Protein AF-A0A0B1RXJ3-F1 (afdb_monomer)

pLDDT: mean 96.27, std 6.25, range [51.97, 98.75]

Nearest PDB structures (foldseek):
  3fbx-assembly1_A  TM=9.600E-01  e=7.986E-10  Mus musculus
  3fgw-assembly1_A  TM=9.603E-01  e=2.413E-09  Mus musculus
  3fgt-assembly1_B  TM=9.580E-01  e=2.118E-09  Mus musculus

Organism: Oesophagostomum dentatum (NCBI:txid61180)

Solvent-accessible surface area (backbone atoms only — not comparable to full-atom values): 6597 Å² total; per-residue (Å²): 111,95,84,43,47,77,71,36,87,73,54,15,27,47,45,45,51,43,74,73,46,58,84,69,46,83,50,74,66,43,42,49,51,56,56,38,28,31,54,25,93,76,38,78,60,11,49,47,79,31,38,96,50,57,42,21,31,44,30,20,65,20,20,35,13,65,74,26,56,81,93,44,49,50,84,45,80,86,43,34,52,36,100,45,57,28,52,58,48,77,49,68,50,74,73,37,48,80,68,79,40,66,50,76,47,79,48,63,52,45,63,85,36,73,75,88,131

Radius of gyration: 15.24 Å; Cα contacts (8 Å, |Δi|>4): 214; chains: 1; bounding box: 35×34×41 Å

Sequence (117 aa):
ARQFDWYKWGASPRARIFERDHKKVVDIDSLTKLMRYNDYTHEEFARCKCTPLPYTAEGGISARGDLNTPGGTYEVDSMGFRDHAGLDYKGTNYEMFSKLRFRAWGGPTYDPLPVFE

Structure (mmCIF, N/CA/C/O backbone):
data_AF-A0A0B1RXJ3-F1
#
_entry.id   AF-A0A0B1RXJ3-F1
#
loop_
_atom_site.group_PDB
_atom_site.id
_atom_site.type_symbol
_atom_site.label_atom_id
_atom_site.label_alt_id
_atom_site.label_comp_id
_atom_site.label_asym_id
_atom_site.label_entity_id
_atom_site.label_seq_id
_atom_site.pdbx_PDB_ins_code
_atom_site.Cartn_x
_atom_site.Cartn_y
_atom_site.Cartn_z
_atom_site.occupancy
_atom_site.B_iso_or_equiv
_atom_site.auth_seq_id
_atom_site.auth_comp_id
_atom_site.auth_asym_id
_atom_site.auth_atom_id
_atom_site.pdbx_PDB_model_num
ATOM 1 N N . ALA A 1 1 ? -4.126 -13.394 -18.536 1.00 51.97 1 ALA A N 1
ATOM 2 C CA . ALA A 1 1 ? -4.587 -13.294 -17.131 1.00 51.97 1 ALA A CA 1
ATOM 3 C C . ALA A 1 1 ? -4.009 -14.391 -16.225 1.00 51.97 1 ALA A C 1
ATOM 5 O O . ALA A 1 1 ? -3.314 -14.051 -15.287 1.00 51.97 1 ALA A O 1
ATOM 6 N N . ARG A 1 2 ? -4.197 -15.698 -16.486 1.00 53.50 2 ARG A N 1
ATOM 7 C CA . ARG A 1 2 ? -3.726 -16.782 -15.579 1.00 53.50 2 ARG A CA 1
ATOM 8 C C . ARG A 1 2 ? -2.199 -16.967 -15.433 1.00 53.50 2 ARG A C 1
ATOM 10 O O . ARG A 1 2 ? -1.787 -17.837 -14.678 1.00 53.50 2 ARG A O 1
ATOM 17 N N . GLN A 1 3 ? -1.375 -16.200 -16.147 1.00 79.62 3 GLN A N 1
ATOM 18 C CA . GLN A 1 3 ? 0.085 -16.370 -16.154 1.00 79.62 3 GLN A CA 1
ATOM 19 C C . GLN A 1 3 ? 0.816 -15.522 -15.098 1.00 79.62 3 GLN A C 1
ATOM 21 O O . GLN A 1 3 ? 1.931 -15.869 -14.730 1.00 79.62 3 GLN A O 1
ATOM 26 N N . PHE A 1 4 ? 0.205 -14.442 -14.601 1.00 88.94 4 PHE A N 1
ATOM 27 C CA . PHE A 1 4 ? 0.850 -13.523 -13.659 1.00 88.94 4 PHE A CA 1
ATOM 28 C C . PHE A 1 4 ? 0.339 -13.748 -12.240 1.00 88.94 4 PHE A C 1
ATOM 30 O O . PHE A 1 4 ? -0.876 -13.828 -12.028 1.00 88.94 4 PHE A O 1
ATOM 37 N N . ASP A 1 5 ? 1.252 -13.766 -11.267 1.00 91.94 5 ASP A N 1
ATOM 38 C CA . ASP A 1 5 ? 0.906 -13.876 -9.843 1.00 91.94 5 ASP A CA 1
ATOM 39 C C . ASP A 1 5 ? -0.052 -12.762 -9.397 1.00 91.94 5 ASP A C 1
ATOM 41 O O . ASP A 1 5 ? -0.921 -12.987 -8.557 1.00 91.94 5 ASP A O 1
ATOM 45 N N . TRP A 1 6 ? 0.005 -11.602 -10.058 1.00 94.38 6 TRP A N 1
ATOM 46 C CA . TRP A 1 6 ? -0.914 -10.478 -9.873 1.00 94.38 6 TRP A CA 1
ATOM 47 C C . TRP A 1 6 ? -2.404 -10.849 -9.928 1.00 94.38 6 TRP A C 1
ATOM 49 O O . TRP A 1 6 ? -3.209 -10.286 -9.187 1.00 94.38 6 TRP A O 1
ATOM 59 N N . TYR A 1 7 ? -2.781 -11.810 -10.777 1.00 92.94 7 TYR A N 1
ATOM 60 C CA . TYR A 1 7 ? -4.170 -12.258 -10.941 1.00 92.94 7 TYR A CA 1
ATOM 61 C C . TYR A 1 7 ? -4.469 -13.587 -10.241 1.00 92.94 7 TYR A C 1
ATOM 63 O O . TYR A 1 7 ? -5.603 -14.069 -10.280 1.00 92.94 7 TYR A O 1
ATOM 71 N N . LYS A 1 8 ? -3.463 -14.216 -9.631 1.00 92.38 8 LYS A N 1
ATOM 72 C CA . LYS A 1 8 ? -3.588 -15.529 -9.005 1.00 92.38 8 LYS A CA 1
ATOM 73 C C 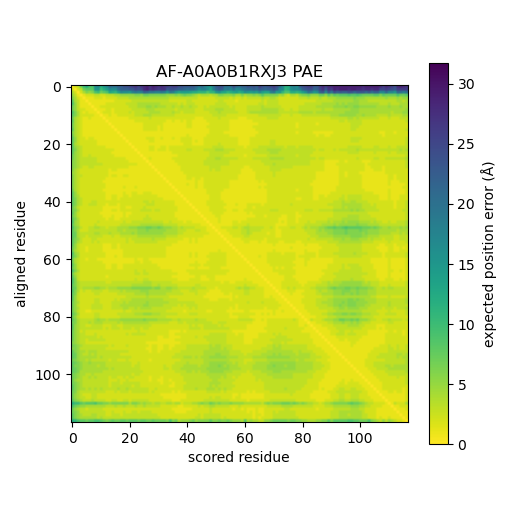. LYS A 1 8 ? -3.933 -15.368 -7.524 1.00 92.38 8 LYS A C 1
ATOM 75 O O . LYS A 1 8 ? -3.248 -14.672 -6.773 1.00 92.38 8 LYS A O 1
ATOM 80 N N . TRP A 1 9 ? -4.999 -16.044 -7.095 1.00 93.06 9 TRP A N 1
ATOM 81 C CA . TRP A 1 9 ? -5.398 -16.085 -5.688 1.00 93.06 9 TRP A CA 1
ATOM 82 C C . TRP A 1 9 ? -4.241 -16.571 -4.805 1.00 93.06 9 TRP A C 1
ATOM 84 O O . TRP A 1 9 ? -3.575 -17.551 -5.138 1.00 93.06 9 TRP A O 1
ATOM 94 N N . GLY A 1 10 ? -3.993 -15.868 -3.699 1.00 94.75 10 GLY A N 1
ATOM 95 C CA . GLY A 1 10 ? -2.905 -16.178 -2.766 1.00 94.75 10 GLY A CA 1
ATOM 96 C C . GLY A 1 10 ? -1.499 -15.772 -3.228 1.00 94.75 10 GLY A C 1
ATOM 97 O O . GLY A 1 10 ? -0.583 -15.804 -2.416 1.00 94.75 10 GLY A O 1
ATOM 98 N N . ALA A 1 11 ? -1.306 -15.375 -4.491 1.00 94.56 11 ALA A N 1
ATOM 99 C CA . ALA A 1 11 ? 0.014 -15.013 -5.019 1.00 94.56 11 ALA A CA 1
ATOM 100 C C . ALA A 1 11 ? 0.188 -13.508 -5.272 1.00 94.56 11 ALA A C 1
ATOM 102 O O . ALA A 1 11 ? 1.322 -13.037 -5.347 1.00 94.56 11 ALA A O 1
ATOM 103 N N . SER A 1 12 ? -0.908 -12.747 -5.368 1.00 95.88 12 SER A N 1
ATOM 104 C CA . SER A 1 12 ? -0.832 -11.295 -5.544 1.00 95.88 12 SER A CA 1
ATOM 105 C C . SER A 1 12 ? -0.117 -10.621 -4.363 1.00 95.88 12 SER A C 1
ATOM 107 O O . SER A 1 12 ? -0.159 -11.144 -3.242 1.00 95.88 12 SER A O 1
ATOM 109 N N . PRO A 1 13 ? 0.496 -9.439 -4.563 1.00 97.12 13 PRO A N 1
ATOM 110 C CA . PRO A 1 13 ? 1.260 -8.777 -3.505 1.00 97.12 13 PRO A CA 1
ATOM 111 C C . PRO A 1 13 ? 0.434 -8.568 -2.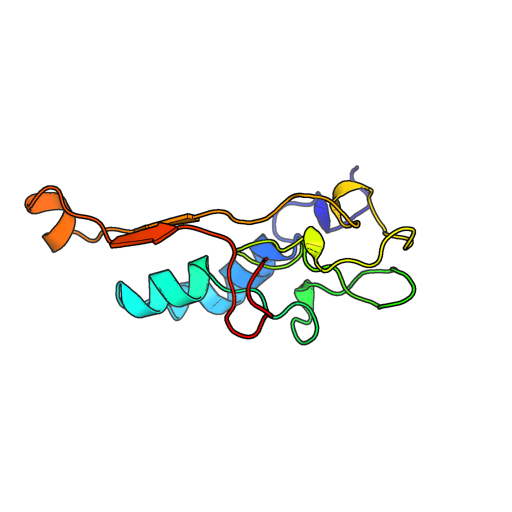237 1.00 97.12 13 PRO A C 1
ATOM 113 O O . PRO A 1 13 ? 0.839 -8.985 -1.157 1.00 97.12 13 PRO A O 1
ATOM 116 N N . ARG A 1 14 ? -0.798 -8.063 -2.379 1.00 98.25 14 ARG A N 1
ATOM 117 C CA . ARG A 1 14 ? -1.725 -7.876 -1.254 1.00 98.25 14 ARG A CA 1
ATOM 118 C C . ARG A 1 14 ? -2.034 -9.176 -0.516 1.00 98.25 14 ARG A C 1
ATOM 120 O O . ARG A 1 14 ? -2.052 -9.169 0.709 1.00 98.25 14 ARG A O 1
ATOM 127 N N . ALA A 1 15 ? -2.253 -10.281 -1.231 1.00 98.38 15 ALA A N 1
ATOM 128 C CA . ALA A 1 15 ? -2.511 -11.570 -0.592 1.00 98.38 15 ALA A CA 1
ATOM 129 C C . ALA A 1 15 ? -1.310 -12.028 0.248 1.00 98.38 15 ALA A C 1
ATOM 131 O O . ALA A 1 15 ? -1.486 -12.459 1.384 1.00 98.38 15 ALA A O 1
ATOM 132 N N . ARG A 1 16 ? -0.090 -11.864 -0.276 1.00 98.44 16 ARG A N 1
ATOM 133 C CA . ARG A 1 16 ? 1.144 -12.224 0.432 1.00 98.44 16 ARG A CA 1
ATOM 134 C C . ARG A 1 16 ? 1.449 -11.307 1.619 1.00 98.44 16 ARG A C 1
ATOM 136 O O . ARG A 1 16 ? 1.849 -11.810 2.666 1.00 98.44 16 ARG A O 1
ATOM 143 N N . ILE A 1 17 ? 1.225 -9.995 1.489 1.00 98.62 17 ILE A N 1
ATOM 144 C CA . ILE A 1 17 ? 1.360 -9.046 2.608 1.00 98.62 17 ILE A CA 1
ATOM 145 C C . ILE A 1 17 ? 0.375 -9.421 3.716 1.00 98.62 17 ILE A C 1
ATOM 147 O O . ILE A 1 17 ? 0.775 -9.529 4.874 1.00 98.62 17 ILE A O 1
ATOM 151 N N . PHE A 1 18 ? -0.894 -9.676 3.373 1.00 98.75 18 PHE A N 1
ATOM 152 C CA . PHE A 1 18 ? -1.878 -10.097 4.365 1.00 98.75 18 PHE A CA 1
ATOM 153 C C . PHE A 1 18 ? -1.474 -11.406 5.036 1.00 98.75 18 PHE A C 1
ATOM 155 O O . PHE A 1 18 ? -1.428 -11.422 6.259 1.00 98.75 18 PHE A O 1
ATOM 162 N N . GLU A 1 19 ? -1.112 -12.452 4.288 1.00 98.44 19 GLU A N 1
ATOM 163 C CA . GLU A 1 19 ? -0.659 -13.735 4.854 1.00 98.44 19 GLU A CA 1
ATOM 164 C C . GLU A 1 19 ? 0.503 -13.554 5.850 1.00 98.44 19 GLU A C 1
ATOM 166 O O . GLU A 1 19 ? 0.511 -14.159 6.924 1.00 98.44 19 GLU A O 1
ATOM 171 N N . ARG A 1 20 ? 1.459 -12.668 5.537 1.00 98.56 20 ARG A N 1
ATOM 172 C CA . ARG A 1 20 ? 2.609 -12.366 6.403 1.00 98.56 20 ARG A CA 1
ATOM 173 C C . ARG A 1 20 ? 2.223 -11.566 7.653 1.00 98.56 20 ARG A C 1
ATOM 175 O O . ARG A 1 20 ? 2.712 -11.862 8.745 1.00 98.56 20 ARG A O 1
ATOM 182 N N . ASP A 1 21 ? 1.390 -10.537 7.502 1.00 98.62 21 ASP A N 1
ATOM 183 C CA . ASP A 1 21 ? 1.273 -9.459 8.492 1.00 98.62 21 ASP A CA 1
ATOM 184 C C . ASP A 1 21 ? -0.070 -9.398 9.224 1.00 98.62 21 ASP A C 1
ATOM 186 O O . ASP A 1 21 ? -0.150 -8.737 10.258 1.00 98.62 21 ASP A O 1
ATOM 190 N N . HIS A 1 22 ? -1.111 -10.114 8.779 1.00 98.19 22 HIS A N 1
ATOM 191 C CA . HIS A 1 22 ? -2.440 -10.028 9.402 1.00 98.19 22 HIS A CA 1
ATOM 192 C C . HIS A 1 22 ? -2.426 -10.389 10.899 1.00 98.19 22 HIS A C 1
ATOM 194 O O . HIS A 1 22 ? -3.181 -9.823 11.683 1.00 98.19 22 HIS A O 1
ATOM 200 N N . LYS A 1 23 ? -1.527 -11.289 11.319 1.00 98.31 23 LYS A N 1
ATOM 201 C CA . LYS A 1 23 ? -1.362 -11.718 12.721 1.00 98.31 23 LYS A CA 1
ATOM 202 C C . LYS A 1 23 ? -0.697 -10.661 13.609 1.00 98.31 23 LYS A C 1
ATOM 204 O O . LYS A 1 23 ? -0.728 -10.794 14.826 1.00 98.31 23 LYS A O 1
ATOM 209 N N . LYS A 1 24 ? -0.079 -9.634 13.016 1.00 98.38 24 LYS A N 1
ATOM 210 C CA . LYS A 1 24 ? 0.545 -8.512 13.736 1.00 98.38 24 LYS A CA 1
ATOM 211 C C . LYS A 1 24 ? -0.479 -7.442 14.135 1.00 98.38 24 LYS A C 1
ATOM 213 O O . LYS A 1 24 ? -0.134 -6.526 14.874 1.00 98.38 24 LYS A O 1
ATOM 218 N N . VAL A 1 25 ? -1.715 -7.541 13.641 1.00 98.44 25 VAL A N 1
ATOM 219 C CA . VAL A 1 25 ? -2.810 -6.630 13.985 1.00 98.44 25 VAL A CA 1
ATOM 220 C C . VAL A 1 25 ? -3.418 -7.055 15.317 1.00 98.44 25 VAL A C 1
ATOM 222 O O . VAL A 1 25 ? -4.088 -8.081 15.401 1.00 98.44 25 VAL A O 1
ATOM 225 N N . VAL A 1 26 ? -3.185 -6.255 16.353 1.00 98.06 26 VAL A N 1
ATOM 226 C CA . VAL A 1 26 ? -3.633 -6.521 17.733 1.00 98.06 26 VAL A CA 1
ATOM 227 C C . VAL A 1 26 ? -4.569 -5.439 18.275 1.00 98.06 26 VAL A C 1
ATOM 229 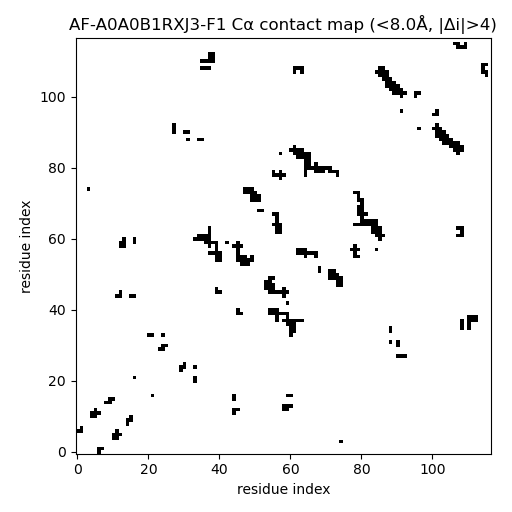O O . VAL A 1 26 ? -5.211 -5.629 19.304 1.00 98.06 26 VAL A O 1
ATOM 232 N N . ASP A 1 27 ? -4.681 -4.314 17.572 1.00 98.00 27 ASP A N 1
ATOM 233 C CA . ASP A 1 27 ? -5.477 -3.151 17.953 1.00 98.00 27 ASP A CA 1
ATOM 234 C C . ASP A 1 27 ? -5.824 -2.286 16.724 1.00 98.00 27 ASP A C 1
ATOM 236 O O . ASP A 1 27 ? -5.498 -2.606 15.576 1.00 98.00 27 ASP A O 1
ATOM 240 N N . ILE A 1 28 ? -6.521 -1.171 16.955 1.00 97.88 28 ILE A N 1
ATOM 241 C CA . ILE A 1 28 ? -6.936 -0.261 15.881 1.00 97.88 28 ILE A CA 1
ATOM 242 C C . ILE A 1 28 ? -5.748 0.483 15.246 1.00 97.88 28 ILE A C 1
ATOM 244 O O . ILE A 1 28 ? -5.825 0.862 14.0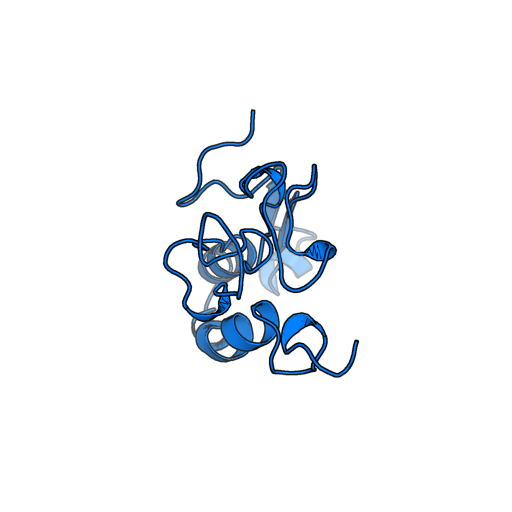74 1.00 97.88 28 ILE A O 1
ATOM 248 N N . ASP A 1 29 ? -4.650 0.687 15.979 1.00 97.50 29 ASP A N 1
ATOM 249 C CA . ASP A 1 29 ? -3.455 1.393 15.503 1.00 97.50 29 ASP A CA 1
ATOM 250 C C . ASP A 1 29 ? -2.661 0.509 14.535 1.00 97.50 29 ASP A C 1
ATOM 252 O O . ASP A 1 29 ? -2.370 0.920 13.412 1.00 97.50 29 ASP A O 1
ATOM 256 N N . SER A 1 30 ? -2.406 -0.741 14.916 1.00 98.31 30 SER A N 1
ATOM 257 C CA . SER A 1 30 ? -1.790 -1.766 14.069 1.00 98.31 30 SER A CA 1
ATOM 258 C C . SER A 1 30 ? -2.662 -2.129 12.862 1.00 98.31 30 SER A C 1
ATOM 260 O O . SER A 1 30 ? -2.120 -2.311 11.770 1.00 98.31 30 SER A O 1
ATOM 262 N N . LEU A 1 31 ? -3.999 -2.133 12.997 1.00 98.44 31 LEU A N 1
ATOM 263 C CA . LEU A 1 31 ? -4.903 -2.258 11.845 1.00 98.44 31 LEU A CA 1
ATOM 264 C C . LEU A 1 31 ? -4.742 -1.073 10.889 1.00 98.44 31 LEU A C 1
ATOM 266 O O . LEU A 1 31 ? -4.600 -1.271 9.684 1.00 98.44 31 LEU A O 1
ATOM 270 N N . THR A 1 32 ? -4.726 0.154 11.422 1.00 98.25 32 THR A N 1
ATOM 271 C CA . THR A 1 32 ? -4.504 1.367 10.619 1.00 98.25 32 THR A CA 1
ATOM 272 C C . THR A 1 32 ? -3.172 1.259 9.879 1.00 98.25 32 THR A C 1
ATOM 274 O O . THR A 1 32 ? -3.132 1.444 8.668 1.00 98.25 32 THR A O 1
ATOM 277 N N . LYS A 1 33 ? -2.095 0.869 10.570 1.00 98.06 33 LYS A N 1
ATOM 278 C CA . LYS A 1 33 ? -0.765 0.716 9.972 1.00 98.06 33 LYS A CA 1
ATOM 279 C C . LYS A 1 33 ? -0.744 -0.304 8.831 1.00 98.06 33 LYS A C 1
ATOM 281 O O . LYS A 1 33 ? -0.213 0.007 7.770 1.00 98.06 33 LYS A O 1
ATOM 286 N N . LEU A 1 34 ? -1.355 -1.480 9.007 1.00 98.56 34 LEU A N 1
ATOM 287 C CA . LEU A 1 34 ? -1.444 -2.484 7.940 1.00 98.56 34 LEU A CA 1
ATOM 288 C C . LEU A 1 34 ? -2.251 -1.964 6.744 1.00 98.56 34 LEU A C 1
ATOM 290 O O . LEU A 1 34 ? -1.817 -2.086 5.603 1.00 98.56 34 LEU A O 1
ATOM 294 N N . MET A 1 35 ? -3.410 -1.353 6.993 1.00 98.62 35 MET A N 1
ATOM 295 C CA . MET A 1 35 ? -4.287 -0.875 5.921 1.00 98.62 35 MET A CA 1
ATOM 296 C C . MET A 1 35 ? -3.713 0.318 5.155 1.00 98.62 35 MET A C 1
ATOM 298 O O . MET A 1 35 ? -4.085 0.537 4.006 1.00 98.62 35 MET A O 1
ATOM 302 N N . ARG A 1 36 ? -2.802 1.079 5.768 1.00 98.50 36 ARG A N 1
ATOM 303 C CA . ARG A 1 36 ? -2.076 2.188 5.134 1.00 98.50 36 ARG A CA 1
ATOM 304 C C . ARG A 1 36 ? -0.709 1.775 4.582 1.00 98.50 36 ARG A C 1
ATOM 306 O O . ARG A 1 36 ? -0.019 2.618 4.019 1.00 98.50 36 ARG A O 1
ATOM 313 N N . TYR A 1 37 ? -0.326 0.504 4.693 1.00 98.69 37 TYR A N 1
ATOM 314 C CA . TYR A 1 37 ? 1.001 0.038 4.308 1.00 98.69 37 TYR A CA 1
ATOM 315 C C . TYR A 1 37 ? 1.243 0.142 2.800 1.00 98.69 37 TYR A C 1
ATOM 317 O O . TYR A 1 37 ? 0.521 -0.453 1.988 1.00 98.69 37 TYR A O 1
ATOM 325 N N . ASN A 1 38 ? 2.307 0.856 2.443 1.00 98.75 38 ASN A N 1
ATOM 326 C CA . ASN A 1 38 ? 2.925 0.797 1.130 1.00 98.75 38 ASN A CA 1
ATOM 327 C C . ASN A 1 38 ? 4.389 1.228 1.238 1.00 98.75 38 ASN A C 1
ATOM 329 O O . ASN A 1 38 ? 4.679 2.410 1.361 1.00 98.75 38 ASN A O 1
ATOM 333 N N . ASP A 1 39 ? 5.296 0.261 1.184 1.00 98.38 39 ASP A N 1
ATOM 334 C CA . ASP A 1 39 ? 6.742 0.486 1.138 1.00 98.38 39 ASP A CA 1
ATOM 335 C C . ASP A 1 39 ? 7.325 -0.219 -0.095 1.00 98.38 39 ASP A C 1
ATOM 337 O O . ASP A 1 39 ? 8.215 -1.062 -0.012 1.00 98.38 39 ASP A O 1
ATOM 341 N N . TYR A 1 40 ? 6.724 0.042 -1.261 1.00 98.19 40 TYR A N 1
ATOM 342 C CA . TYR A 1 40 ? 6.931 -0.740 -2.486 1.00 98.19 40 TYR A CA 1
ATOM 343 C C . TYR A 1 40 ? 8.388 -0.846 -2.961 1.00 98.19 40 TYR A C 1
ATOM 345 O O . TYR A 1 40 ? 8.722 -1.791 -3.673 1.00 98.19 40 TYR A O 1
ATOM 353 N N . THR A 1 41 ? 9.264 0.085 -2.573 1.00 97.38 41 THR A N 1
ATOM 354 C CA . THR A 1 41 ? 10.689 0.034 -2.929 1.00 97.38 41 THR A CA 1
ATOM 355 C C . THR A 1 41 ? 11.475 -0.979 -2.094 1.00 97.38 41 THR A C 1
ATOM 357 O O . THR A 1 41 ? 12.538 -1.428 -2.527 1.00 97.38 41 THR A O 1
ATOM 360 N N . HIS A 1 42 ? 10.961 -1.359 -0.919 1.00 97.81 42 HIS A N 1
ATOM 361 C CA . HIS A 1 42 ? 11.572 -2.333 -0.006 1.00 97.81 42 HIS A CA 1
ATOM 362 C C . HIS A 1 42 ? 10.729 -3.609 0.170 1.00 97.81 42 HIS A C 1
ATOM 364 O O . HIS A 1 42 ? 11.247 -4.625 0.633 1.00 97.81 42 HIS A O 1
ATOM 370 N N . GLU A 1 43 ? 9.456 -3.593 -0.233 1.00 97.69 43 GLU A N 1
ATOM 371 C CA . GLU A 1 43 ? 8.552 -4.742 -0.184 1.00 97.69 43 GLU A CA 1
ATOM 372 C C . GLU A 1 43 ? 8.908 -5.773 -1.266 1.00 97.69 43 GLU A C 1
ATOM 374 O O . GLU A 1 43 ? 8.754 -5.546 -2.468 1.00 97.69 43 GLU A O 1
ATOM 379 N N . GLU A 1 44 ? 9.355 -6.955 -0.840 1.00 97.44 44 GLU A N 1
ATOM 380 C CA . GLU A 1 44 ? 9.715 -8.053 -1.740 1.00 97.44 44 GLU A CA 1
ATOM 381 C C . GLU A 1 44 ? 8.538 -8.521 -2.608 1.00 97.44 44 GLU A C 1
ATOM 383 O O . GLU A 1 44 ? 8.750 -8.940 -3.747 1.00 97.44 44 GLU A O 1
ATOM 388 N N . PHE A 1 45 ? 7.302 -8.411 -2.110 1.00 97.81 45 PHE A N 1
ATOM 389 C CA . PHE A 1 45 ? 6.109 -8.820 -2.850 1.00 97.81 45 PHE A CA 1
ATOM 390 C C . PHE A 1 45 ? 5.682 -7.796 -3.905 1.00 97.81 45 PHE A C 1
ATOM 392 O O . PHE A 1 45 ? 4.932 -8.153 -4.806 1.00 97.81 45 PHE A O 1
ATOM 399 N N . ALA A 1 46 ? 6.167 -6.554 -3.832 1.00 97.56 46 ALA A N 1
ATOM 400 C CA . ALA A 1 46 ? 5.891 -5.511 -4.818 1.00 97.56 46 ALA A CA 1
ATOM 401 C C . ALA A 1 46 ? 6.828 -5.577 -6.040 1.00 97.56 46 ALA A C 1
ATOM 403 O O . ALA A 1 46 ? 6.678 -4.787 -6.975 1.00 97.56 46 ALA A O 1
ATOM 404 N N . ARG A 1 47 ? 7.793 -6.509 -6.053 1.00 97.00 47 ARG A N 1
ATOM 405 C CA . ARG A 1 47 ? 8.715 -6.711 -7.176 1.00 97.00 47 ARG A CA 1
ATOM 406 C C . ARG A 1 47 ? 7.993 -7.239 -8.414 1.00 97.00 47 ARG A C 1
ATOM 408 O O . ARG A 1 47 ? 7.126 -8.102 -8.318 1.00 97.00 47 ARG A O 1
ATOM 415 N N . CYS A 1 48 ? 8.408 -6.762 -9.581 1.00 95.25 48 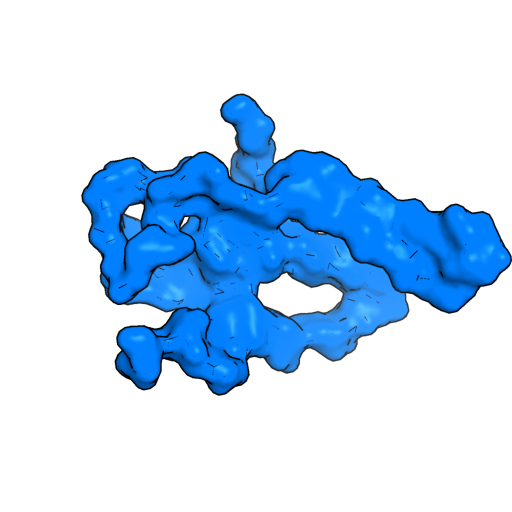CYS A N 1
ATOM 416 C CA . CYS A 1 48 ? 7.872 -7.180 -10.876 1.00 95.25 48 CYS A CA 1
ATOM 417 C C . CYS A 1 48 ? 8.942 -7.071 -11.971 1.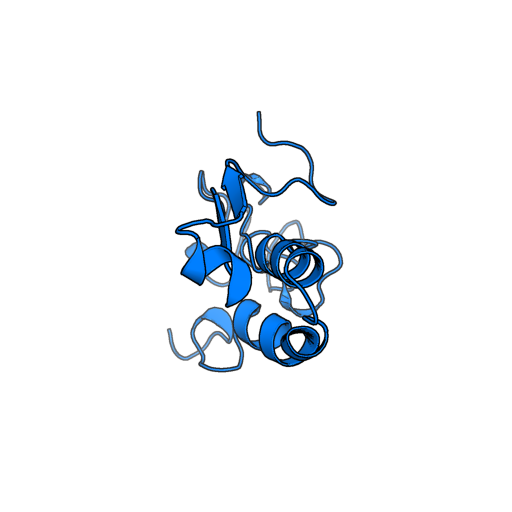00 95.25 48 CYS A C 1
ATOM 419 O O . CYS A 1 48 ? 9.947 -6.374 -11.799 1.00 95.25 48 CYS A O 1
ATOM 421 N N . LYS A 1 49 ? 8.743 -7.744 -13.113 1.00 95.69 49 LYS A N 1
ATOM 422 C CA . LYS A 1 49 ? 9.541 -7.505 -14.330 1.00 95.69 49 LYS A CA 1
ATOM 423 C C . LYS A 1 49 ? 9.145 -6.166 -14.954 1.00 95.69 49 LYS A C 1
ATOM 425 O O . LYS A 1 49 ? 8.402 -6.117 -15.931 1.00 95.69 49 LYS A O 1
ATOM 430 N N . CYS A 1 50 ? 9.630 -5.096 -14.339 1.00 94.69 50 CYS A N 1
ATOM 431 C CA . CYS A 1 50 ? 9.285 -3.722 -14.658 1.00 94.69 50 CYS A CA 1
ATOM 432 C C . CYS A 1 50 ? 10.542 -2.885 -14.928 1.00 94.69 50 CYS A C 1
ATOM 434 O O . CYS A 1 50 ? 11.627 -3.207 -14.435 1.00 94.69 50 CYS A O 1
ATOM 436 N N . THR A 1 51 ? 10.406 -1.821 -15.720 1.00 96.19 51 THR A N 1
ATOM 437 C CA . THR A 1 51 ? 11.491 -0.865 -16.000 1.00 96.19 51 THR A CA 1
ATOM 438 C C . THR A 1 51 ? 10.994 0.578 -15.881 1.00 96.19 51 THR A C 1
ATOM 440 O O . THR A 1 51 ? 9.841 0.845 -16.226 1.00 96.19 51 THR A O 1
ATOM 443 N N . PRO A 1 52 ? 11.835 1.526 -15.417 1.00 96.75 52 PRO A N 1
ATOM 444 C CA . PRO A 1 52 ? 13.248 1.372 -15.039 1.00 96.75 52 PRO A CA 1
ATOM 445 C C . PRO A 1 52 ? 13.473 0.758 -13.649 1.00 96.75 52 PRO A C 1
ATOM 447 O O . PRO A 1 52 ? 14.583 0.323 -13.353 1.00 96.75 52 PRO A O 1
ATOM 450 N N . LEU A 1 53 ? 12.440 0.706 -12.807 1.00 96.81 53 LEU A N 1
ATOM 451 C CA . LEU A 1 53 ? 12.535 0.210 -11.435 1.00 96.81 53 LEU A CA 1
ATOM 452 C C . LEU A 1 53 ? 11.877 -1.176 -11.309 1.00 96.81 53 LEU A C 1
ATOM 454 O O . LEU A 1 53 ? 10.822 -1.398 -11.902 1.00 96.81 53 LEU A O 1
ATOM 458 N N . PRO A 1 54 ? 12.454 -2.112 -10.530 1.00 97.19 54 PRO A N 1
ATOM 459 C CA . PRO A 1 54 ? 11.999 -3.504 -10.471 1.00 97.19 54 PRO A CA 1
ATOM 460 C C . PRO A 1 54 ? 10.846 -3.719 -9.473 1.00 97.19 54 PRO A C 1
ATOM 462 O O . PRO A 1 54 ? 10.783 -4.755 -8.809 1.00 97.19 54 PRO A O 1
ATOM 465 N N . TYR A 1 55 ? 9.970 -2.730 -9.313 1.00 97.44 55 TYR A N 1
ATOM 466 C CA . TYR A 1 55 ? 8.865 -2.737 -8.358 1.00 97.44 55 TYR A CA 1
ATOM 467 C C . TYR A 1 55 ? 7.693 -1.891 -8.855 1.00 97.44 55 TYR A C 1
ATOM 469 O O . TYR A 1 55 ? 7.859 -1.006 -9.694 1.00 97.44 55 TYR A O 1
ATOM 477 N N . THR A 1 56 ? 6.509 -2.153 -8.308 1.00 98.12 56 THR A N 1
ATOM 478 C CA . THR A 1 56 ? 5.300 -1.368 -8.565 1.00 98.12 56 THR A CA 1
ATOM 479 C C . THR A 1 56 ? 4.707 -0.820 -7.272 1.00 98.12 56 THR A C 1
ATOM 481 O O . THR A 1 56 ? 4.471 -1.554 -6.312 1.00 98.12 56 THR A O 1
ATOM 484 N N . ALA A 1 57 ? 4.389 0.472 -7.267 1.00 98.19 57 ALA A N 1
ATOM 485 C CA . ALA A 1 57 ? 3.707 1.145 -6.167 1.00 98.19 57 ALA A CA 1
ATOM 486 C C . ALA A 1 57 ? 2.227 0.734 -6.015 1.00 98.19 57 ALA A C 1
ATOM 488 O O . ALA A 1 57 ? 1.579 1.063 -5.017 1.00 98.19 57 ALA A O 1
ATOM 489 N N . GLU A 1 58 ? 1.696 -0.049 -6.958 1.00 98.12 58 GLU A N 1
ATOM 490 C CA . GLU A 1 58 ? 0.387 -0.711 -6.862 1.00 98.12 58 GLU A CA 1
ATOM 491 C C . GLU A 1 58 ? 0.451 -1.987 -5.992 1.00 98.12 58 GLU A C 1
ATOM 493 O O . GLU A 1 58 ? -0.579 -2.557 -5.634 1.00 98.12 58 GLU A O 1
ATOM 498 N N . GLY A 1 59 ? 1.659 -2.451 -5.641 1.00 97.38 59 GLY A N 1
ATOM 499 C CA . GLY A 1 59 ? 1.902 -3.671 -4.866 1.00 97.38 59 GLY A CA 1
ATOM 500 C C . GLY A 1 59 ? 1.706 -3.548 -3.348 1.00 97.38 59 GLY A C 1
ATOM 501 O O . GLY A 1 59 ? 1.830 -4.552 -2.651 1.00 97.38 59 GLY A O 1
ATOM 502 N N . GLY A 1 60 ? 1.402 -2.357 -2.824 1.00 97.88 60 GLY A N 1
ATOM 503 C CA . GLY A 1 60 ? 1.091 -2.142 -1.404 1.00 97.88 60 GLY A CA 1
ATOM 504 C C . GLY A 1 60 ? -0.341 -2.542 -1.018 1.00 97.88 60 GLY A C 1
ATOM 505 O O . GLY A 1 60 ? -1.185 -2.816 -1.874 1.00 97.88 60 GLY A O 1
ATOM 506 N N . ILE A 1 61 ? -0.654 -2.528 0.285 1.00 98.62 61 ILE A N 1
ATOM 507 C CA . ILE A 1 61 ? -2.053 -2.630 0.745 1.00 98.62 61 ILE A CA 1
ATOM 508 C C . ILE A 1 61 ? -2.821 -1.368 0.336 1.00 98.62 61 ILE A C 1
ATOM 510 O O . ILE A 1 61 ? -3.922 -1.464 -0.206 1.00 98.62 61 ILE A O 1
ATOM 514 N N . SER A 1 62 ? -2.203 -0.200 0.530 1.00 98.56 62 SER A N 1
ATOM 515 C CA . SER A 1 62 ? -2.705 1.093 0.068 1.00 98.56 62 SER A CA 1
ATOM 516 C C . SER A 1 62 ? -1.899 1.567 -1.143 1.00 98.56 62 SER A C 1
ATOM 518 O O . SER A 1 62 ? -0.871 2.221 -0.988 1.00 98.56 62 SER A O 1
ATOM 520 N N . ALA A 1 63 ? -2.357 1.234 -2.351 1.00 98.44 63 ALA A N 1
ATOM 521 C CA . ALA A 1 63 ? -1.674 1.548 -3.610 1.00 98.44 63 ALA A CA 1
ATOM 522 C C . ALA A 1 63 ? -1.304 3.039 -3.772 1.00 98.44 63 ALA A C 1
ATOM 524 O O . ALA A 1 63 ? -1.987 3.918 -3.241 1.00 98.44 63 ALA A O 1
ATOM 525 N N . ARG A 1 64 ? -0.232 3.300 -4.528 1.00 98.50 64 ARG A N 1
ATOM 526 C CA . ARG A 1 64 ? 0.271 4.630 -4.915 1.00 98.50 64 ARG A CA 1
ATOM 527 C C . ARG A 1 64 ? 0.715 4.634 -6.382 1.00 98.50 64 ARG A C 1
ATOM 529 O O . ARG A 1 64 ? 1.889 4.822 -6.684 1.00 98.50 64 ARG A O 1
ATOM 536 N N . GLY A 1 65 ? -0.213 4.358 -7.298 1.00 97.88 65 GLY A N 1
ATOM 537 C CA . GLY A 1 65 ? 0.054 4.290 -8.740 1.00 97.88 65 GLY A CA 1
ATOM 538 C C . GLY A 1 65 ? 0.632 5.581 -9.325 1.00 97.88 65 GLY A C 1
ATOM 539 O O . GLY A 1 65 ? 1.329 5.536 -10.338 1.00 97.88 65 GLY A O 1
ATOM 540 N N . ASP A 1 66 ? 0.420 6.708 -8.646 1.00 98.06 66 ASP A N 1
ATOM 541 C CA . ASP A 1 66 ? 0.999 8.015 -8.956 1.00 98.06 66 ASP A CA 1
ATOM 542 C C . ASP A 1 66 ? 2.533 8.045 -8.820 1.00 98.06 66 ASP A C 1
ATOM 544 O O . ASP A 1 66 ? 3.194 8.840 -9.481 1.00 98.06 66 ASP A O 1
ATOM 548 N N . LEU A 1 67 ? 3.119 7.150 -8.014 1.00 97.94 67 LEU A N 1
ATOM 549 C CA . LEU A 1 67 ? 4.570 7.066 -7.798 1.00 97.94 67 LEU A CA 1
ATOM 550 C C . LEU A 1 67 ? 5.295 6.141 -8.782 1.00 97.94 67 LEU A C 1
ATOM 552 O O . LEU A 1 67 ? 6.524 6.054 -8.767 1.00 97.94 67 LEU A O 1
ATOM 556 N N . ASN A 1 68 ? 4.560 5.428 -9.633 1.00 98.12 68 ASN A N 1
ATOM 557 C CA . ASN A 1 68 ? 5.156 4.616 -10.688 1.00 98.12 68 ASN A CA 1
ATOM 558 C C . ASN A 1 68 ? 5.747 5.505 -11.796 1.00 98.12 68 ASN A C 1
ATOM 560 O O . ASN A 1 68 ? 5.321 6.633 -12.006 1.00 98.12 68 ASN A O 1
ATOM 564 N N . THR A 1 69 ? 6.732 5.006 -12.543 1.00 97.31 69 THR A N 1
ATOM 565 C CA . THR A 1 69 ? 7.388 5.791 -13.597 1.00 97.31 69 THR A CA 1
ATOM 566 C C . THR A 1 69 ? 6.467 5.977 -14.815 1.00 97.31 69 THR A C 1
ATOM 568 O O . THR A 1 69 ? 6.074 4.979 -15.431 1.00 97.31 69 THR A O 1
ATOM 571 N N . PRO A 1 70 ? 6.158 7.222 -15.234 1.00 96.81 70 PRO A N 1
ATOM 572 C CA . PRO A 1 70 ? 5.440 7.471 -16.482 1.00 96.81 70 PRO A CA 1
ATOM 573 C C . PRO A 1 70 ? 6.179 6.868 -17.684 1.00 96.81 70 PRO A C 1
ATOM 575 O O . PRO A 1 70 ? 7.380 7.071 -17.849 1.00 96.81 70 PRO A O 1
ATOM 578 N N . GLY A 1 71 ? 5.469 6.107 -18.521 1.00 95.31 71 GLY A N 1
ATOM 579 C CA . GLY A 1 71 ? 6.062 5.410 -19.671 1.00 95.31 71 GLY A CA 1
ATOM 580 C C . GLY A 1 71 ? 6.938 4.197 -19.320 1.00 95.31 71 GLY A C 1
ATOM 581 O O . GLY A 1 71 ? 7.592 3.654 -20.209 1.00 95.31 71 GLY A O 1
ATOM 582 N N . GLY A 1 72 ? 6.963 3.764 -18.054 1.00 96.50 72 GLY A N 1
ATOM 583 C CA . GLY A 1 72 ? 7.629 2.529 -17.642 1.00 96.50 72 GLY A CA 1
ATOM 584 C C . GLY A 1 72 ? 6.972 1.275 -18.228 1.00 96.50 72 GLY A C 1
ATOM 585 O O . GLY A 1 72 ? 5.811 1.294 -18.642 1.00 96.50 72 GLY A O 1
ATOM 586 N N . THR A 1 73 ? 7.713 0.166 -18.241 1.00 97.38 73 THR A N 1
ATOM 587 C CA . THR A 1 73 ? 7.157 -1.144 -18.618 1.00 97.38 73 THR A CA 1
ATOM 588 C C . THR A 1 73 ? 6.793 -1.938 -17.375 1.00 97.38 73 THR A C 1
ATOM 590 O O . THR A 1 73 ? 7.498 -1.873 -16.368 1.00 97.38 73 THR A O 1
ATOM 593 N N . TYR A 1 74 ? 5.688 -2.679 -17.447 1.00 96.50 74 TYR A N 1
ATOM 594 C CA . TYR A 1 74 ? 5.136 -3.443 -16.335 1.00 96.50 74 TYR A CA 1
ATOM 595 C C . TYR A 1 74 ? 4.616 -4.796 -16.825 1.00 96.50 74 TYR A C 1
ATOM 597 O O . TYR A 1 74 ? 4.273 -4.945 -17.996 1.00 96.50 74 TYR A O 1
ATOM 605 N N . GLU A 1 75 ? 4.535 -5.788 -15.935 1.00 95.19 75 GLU A N 1
ATOM 606 C CA . GLU A 1 75 ? 4.040 -7.126 -16.300 1.00 95.19 75 GLU A CA 1
ATOM 607 C C . GLU A 1 75 ? 2.569 -7.112 -16.723 1.00 95.19 75 GLU A C 1
ATOM 609 O O . GLU A 1 75 ? 2.150 -7.912 -17.560 1.00 95.19 75 GLU A O 1
ATOM 614 N N . VAL A 1 76 ? 1.786 -6.207 -16.131 1.00 94.12 76 VAL A N 1
ATOM 615 C CA . VAL A 1 76 ? 0.389 -5.954 -16.482 1.00 94.12 76 VAL A CA 1
ATOM 616 C C . VAL A 1 76 ? 0.095 -4.458 -16.383 1.00 94.12 76 VAL A C 1
ATOM 618 O O . VAL A 1 76 ? 0.621 -3.782 -15.499 1.00 94.12 76 VAL A O 1
ATOM 621 N N . ASP A 1 77 ? -0.804 -3.951 -17.227 1.00 93.12 77 ASP A N 1
ATOM 622 C CA . ASP A 1 77 ? -1.108 -2.513 -17.324 1.00 93.12 77 ASP A CA 1
ATOM 623 C C . ASP A 1 77 ? -1.516 -1.886 -15.982 1.00 93.12 77 ASP A C 1
ATOM 625 O O . ASP A 1 77 ? -1.162 -0.750 -15.672 1.00 93.12 77 ASP A O 1
ATOM 629 N N . SER A 1 78 ? -2.226 -2.639 -15.133 1.00 93.69 78 SER A N 1
ATOM 630 C CA . SER A 1 78 ? -2.702 -2.141 -13.838 1.00 93.69 78 SER A CA 1
ATOM 631 C C . SER A 1 78 ? -1.597 -1.866 -12.817 1.00 93.69 78 SER A C 1
ATOM 633 O O . SER A 1 78 ? -1.904 -1.260 -11.799 1.00 93.69 78 SER A O 1
ATOM 635 N N . MET A 1 79 ? -0.366 -2.333 -13.049 1.00 96.69 79 MET A N 1
ATOM 636 C CA . MET A 1 79 ? 0.794 -2.055 -12.193 1.00 96.69 79 MET A CA 1
ATOM 637 C C . MET A 1 79 ? 1.481 -0.723 -12.527 1.00 96.69 79 MET A C 1
ATOM 639 O O . MET A 1 79 ? 2.388 -0.335 -11.796 1.00 96.69 79 MET A O 1
ATOM 643 N N . GLY A 1 80 ? 1.135 -0.081 -13.648 1.00 96.81 80 GLY A N 1
ATOM 644 C CA . GLY A 1 80 ? 1.871 1.068 -14.171 1.00 96.81 80 GLY A CA 1
ATOM 645 C C . GLY A 1 80 ? 1.545 2.411 -13.521 1.00 96.81 80 GLY A C 1
ATOM 646 O O . GLY A 1 80 ? 0.824 2.485 -12.526 1.00 96.81 80 GLY A O 1
ATOM 647 N N . PHE A 1 81 ? 2.092 3.485 -14.100 1.00 97.75 81 PHE A N 1
ATOM 648 C CA . PHE A 1 81 ? 1.768 4.863 -13.718 1.00 97.75 81 PHE A CA 1
ATOM 649 C C . PHE A 1 81 ? 0.308 5.195 -14.001 1.00 97.75 81 PHE A C 1
ATOM 651 O O . PHE A 1 81 ? -0.162 5.052 -15.134 1.00 97.75 81 PHE A O 1
ATOM 658 N N . ARG A 1 82 ? -0.408 5.622 -12.958 1.00 96.38 82 ARG A N 1
ATOM 659 C CA . ARG A 1 82 ? -1.840 5.922 -12.998 1.00 96.38 82 ARG A CA 1
ATOM 660 C C . ARG A 1 82 ? -2.166 6.980 -11.953 1.00 96.38 82 ARG A C 1
ATOM 662 O O . ARG A 1 82 ? -1.639 6.927 -10.850 1.00 96.38 82 ARG A O 1
ATOM 669 N N . ASP A 1 83 ? -3.111 7.859 -12.264 1.00 95.94 83 ASP A N 1
ATOM 670 C CA . ASP A 1 83 ? -3.775 8.695 -11.258 1.00 95.94 83 ASP A CA 1
ATOM 671 C C . ASP A 1 83 ? -4.731 7.822 -10.420 1.00 95.94 83 ASP A C 1
ATOM 673 O O . ASP A 1 83 ? -5.944 7.767 -10.634 1.00 95.94 83 ASP A O 1
ATOM 677 N N . HIS A 1 84 ? -4.142 6.967 -9.581 1.00 97.50 84 HIS A N 1
ATOM 678 C CA . HIS A 1 84 ? -4.823 5.916 -8.838 1.00 97.50 84 HIS A CA 1
ATOM 679 C C . HIS A 1 84 ? -4.062 5.597 -7.549 1.00 97.50 84 HIS A C 1
ATOM 681 O O . HIS A 1 84 ? -2.857 5.349 -7.559 1.00 97.50 84 HIS A O 1
ATOM 687 N N . ALA A 1 85 ? -4.776 5.564 -6.425 1.00 97.75 85 ALA A N 1
ATOM 688 C CA . ALA A 1 85 ? -4.201 5.279 -5.117 1.00 97.75 85 ALA A CA 1
ATOM 689 C C . ALA A 1 85 ? -5.255 4.743 -4.135 1.00 97.75 85 ALA A C 1
ATOM 691 O O . ALA A 1 85 ? -6.462 4.815 -4.372 1.00 97.75 85 ALA A O 1
ATOM 692 N N . GLY A 1 86 ? -4.800 4.241 -2.985 1.00 98.25 86 GLY A N 1
ATOM 693 C CA . GLY A 1 86 ? -5.652 4.021 -1.818 1.00 98.25 86 GLY A CA 1
ATOM 694 C C . GLY A 1 86 ? -6.021 5.352 -1.158 1.00 98.25 86 GLY A C 1
ATOM 695 O O . GLY A 1 86 ? -5.207 5.932 -0.444 1.00 98.25 86 GLY A O 1
ATOM 696 N N . LEU A 1 87 ? -7.246 5.832 -1.383 1.00 98.19 87 LEU A N 1
ATOM 697 C CA . LEU A 1 87 ? -7.669 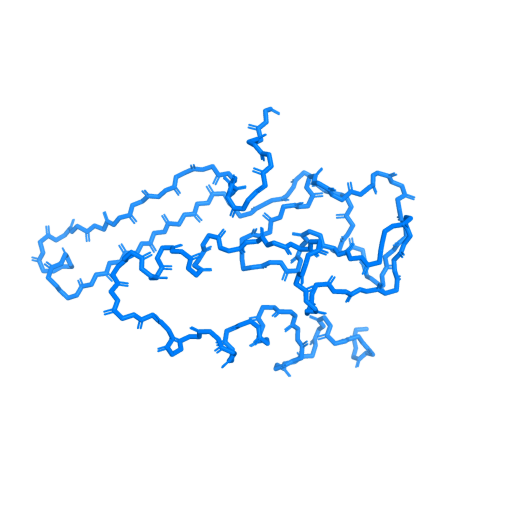7.189 -1.000 1.00 98.19 87 LEU A CA 1
ATOM 698 C C . LEU A 1 87 ? -8.209 7.325 0.424 1.00 98.19 87 LEU A C 1
ATOM 700 O O . LEU A 1 87 ? -8.433 8.442 0.883 1.00 98.19 87 LEU A O 1
ATOM 704 N N . ASP A 1 88 ? -8.453 6.221 1.125 1.00 98.50 88 ASP A N 1
ATOM 705 C CA . ASP A 1 88 ? -8.920 6.282 2.501 1.00 98.50 88 ASP A CA 1
ATOM 706 C C . ASP A 1 88 ? -8.587 5.021 3.312 1.00 98.50 88 ASP A C 1
ATOM 708 O O . ASP A 1 88 ? -8.038 4.033 2.818 1.00 98.50 88 ASP A O 1
ATOM 712 N N . TYR A 1 89 ? -8.912 5.082 4.596 1.00 98.31 89 TYR A N 1
ATOM 713 C CA . TYR A 1 89 ? -9.077 3.939 5.476 1.00 98.31 89 TYR A CA 1
ATOM 714 C C . TYR A 1 89 ? -10.241 4.211 6.423 1.00 98.31 89 TYR A C 1
ATOM 716 O O . TYR A 1 89 ? -10.412 5.331 6.908 1.00 98.31 89 TYR A O 1
ATOM 724 N N . LYS A 1 90 ? -11.030 3.168 6.691 1.00 98.69 90 LYS A N 1
ATOM 725 C CA . LYS A 1 90 ? -12.077 3.161 7.709 1.00 98.69 90 LYS A CA 1
ATOM 726 C C . LYS A 1 90 ? -11.928 1.887 8.529 1.00 98.69 90 LYS A C 1
ATOM 728 O O . LYS A 1 90 ? -11.986 0.796 7.967 1.00 98.69 90 LYS A O 1
ATOM 733 N N . GLY A 1 91 ? -11.751 2.021 9.837 1.00 98.12 91 GLY A N 1
ATOM 734 C CA . GLY A 1 91 ? -11.642 0.882 10.747 1.00 98.12 91 GLY A CA 1
ATOM 735 C C . GLY A 1 91 ? -12.446 1.091 12.018 1.00 98.12 91 GLY A C 1
ATOM 736 O O . GLY A 1 91 ? -12.565 2.205 12.519 1.00 98.12 91 GLY A O 1
ATOM 737 N N . THR A 1 92 ? -13.002 0.013 12.552 1.00 98.44 92 THR A N 1
ATOM 738 C CA . THR A 1 92 ? -13.749 0.022 13.811 1.00 98.44 92 THR A CA 1
ATOM 739 C C . THR A 1 92 ? -13.406 -1.227 14.617 1.00 98.44 92 THR A C 1
ATOM 741 O O . THR A 1 92 ? -12.828 -2.176 14.090 1.00 98.44 92 THR A O 1
ATOM 744 N N . ASN A 1 93 ? -13.747 -1.222 15.899 1.00 97.75 93 ASN A N 1
ATOM 745 C CA . ASN A 1 93 ? -13.677 -2.383 16.778 1.00 97.75 93 ASN A CA 1
ATOM 746 C C . ASN A 1 93 ? -15.003 -2.511 17.544 1.00 97.75 93 ASN A C 1
ATOM 748 O O . ASN A 1 93 ? -15.886 -1.666 17.403 1.00 97.75 93 ASN A O 1
ATOM 752 N N . TYR A 1 94 ? -15.150 -3.557 18.356 1.00 97.81 94 TYR A N 1
ATOM 753 C CA . TYR A 1 94 ? -16.391 -3.817 19.093 1.00 97.81 94 TYR A CA 1
ATOM 754 C C . TYR A 1 94 ? -16.854 -2.615 19.940 1.00 97.81 94 TYR A C 1
ATOM 756 O O . TYR A 1 94 ? -18.020 -2.221 19.888 1.00 97.81 94 TYR A O 1
ATOM 764 N N . GLU A 1 95 ? -15.932 -1.983 20.671 1.00 97.81 95 GLU A N 1
ATOM 765 C CA . GLU A 1 95 ? -16.248 -0.833 21.520 1.00 97.81 95 GLU A CA 1
ATOM 766 C C . GLU A 1 95 ? -16.683 0.387 20.694 1.00 97.81 95 GLU A C 1
ATOM 768 O O . GLU A 1 95 ? -17.702 1.010 20.993 1.00 97.81 95 GLU A O 1
ATOM 773 N N . MET A 1 96 ? -15.948 0.721 19.632 1.00 98.19 96 MET A N 1
ATOM 774 C CA . MET A 1 96 ? -16.278 1.842 18.751 1.00 98.19 96 MET A CA 1
ATOM 775 C C . MET A 1 96 ? -17.612 1.611 18.037 1.00 98.19 96 MET A C 1
ATOM 777 O O . MET A 1 96 ? -18.449 2.512 18.010 1.00 98.19 96 MET A O 1
ATOM 781 N N . PHE A 1 97 ? -17.842 0.401 17.524 1.00 98.19 97 PHE A N 1
ATOM 782 C CA . PHE A 1 97 ? -19.073 0.032 16.832 1.00 98.19 97 PHE A CA 1
ATOM 783 C C . PHE A 1 97 ? -20.303 0.182 17.735 1.00 98.19 97 PHE A C 1
ATOM 785 O O . PHE A 1 97 ? -21.280 0.801 17.319 1.00 98.19 97 PHE A O 1
ATOM 792 N N . SER A 1 98 ? -20.230 -0.267 18.997 1.00 98.38 98 SER A N 1
ATOM 793 C CA . SER A 1 98 ? -21.323 -0.091 19.973 1.00 98.38 98 SER A CA 1
ATOM 794 C C . SER A 1 98 ? -21.697 1.376 20.239 1.00 98.38 98 SER A C 1
ATOM 796 O O . SER A 1 98 ? -22.796 1.665 20.704 1.00 98.38 98 SER A O 1
ATOM 798 N N . LYS A 1 99 ? -20.794 2.309 19.913 1.00 98.62 99 LYS A N 1
ATOM 799 C CA . LYS A 1 99 ? -20.964 3.760 20.059 1.00 98.62 99 LYS A CA 1
ATOM 800 C C . LYS A 1 99 ? -21.180 4.469 18.714 1.00 98.62 99 LYS A C 1
ATOM 802 O O . LYS A 1 99 ? -21.135 5.697 18.685 1.00 98.62 99 LYS A O 1
ATOM 807 N N . LEU A 1 100 ? -21.365 3.725 17.616 1.00 98.50 100 LEU A N 1
ATOM 808 C CA . LEU A 1 100 ? -21.447 4.240 16.241 1.00 98.50 100 LEU A CA 1
ATOM 809 C C . LEU A 1 100 ? -20.217 5.074 15.831 1.00 98.50 100 LEU A C 1
ATOM 811 O O . LEU A 1 100 ? -20.329 6.128 15.209 1.00 98.50 100 LEU A O 1
ATOM 815 N N . ARG A 1 101 ? -19.020 4.608 16.203 1.00 98.62 101 ARG A N 1
ATOM 816 C CA . ARG A 1 101 ? -17.735 5.260 15.912 1.00 98.62 101 ARG A CA 1
ATOM 817 C C . ARG A 1 101 ? -16.859 4.394 15.008 1.00 98.62 101 ARG A C 1
ATOM 819 O O . ARG A 1 101 ? -16.912 3.164 15.036 1.00 98.62 101 ARG A O 1
ATOM 826 N N . PHE A 1 102 ? -15.999 5.053 14.244 1.00 98.5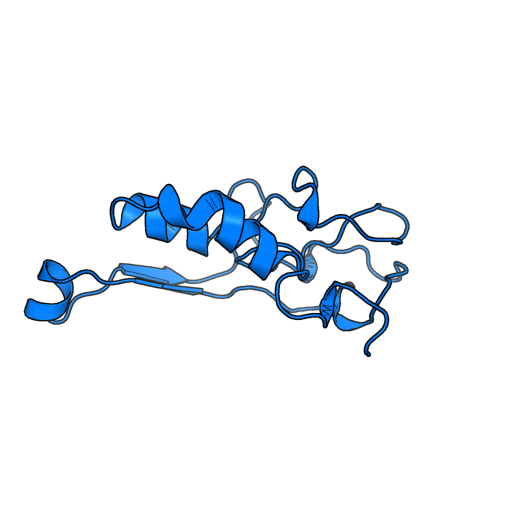0 102 PHE A N 1
ATOM 827 C CA . PHE A 1 102 ? -14.917 4.441 13.478 1.00 98.50 102 PHE A CA 1
ATOM 828 C C . PHE A 1 102 ? -13.750 5.427 13.383 1.00 98.50 102 PHE A C 1
ATOM 830 O O . PHE A 1 102 ? -13.919 6.630 13.589 1.00 98.50 102 PHE A O 1
ATOM 837 N N . ARG A 1 103 ? -12.555 4.916 13.101 1.00 98.25 103 ARG A N 1
ATOM 838 C CA . ARG A 1 103 ? -11.399 5.721 12.724 1.00 98.25 103 ARG A CA 1
ATOM 839 C C . ARG A 1 103 ? -11.401 5.887 11.214 1.00 98.25 103 ARG A C 1
ATOM 841 O O . ARG A 1 103 ? -11.535 4.898 10.496 1.00 98.25 103 ARG A O 1
ATOM 848 N N . ALA A 1 104 ? -11.204 7.119 10.764 1.00 98.25 104 ALA A N 1
ATOM 849 C CA . ALA A 1 104 ? -11.058 7.463 9.362 1.00 98.25 104 ALA A CA 1
ATOM 850 C C . ALA A 1 104 ? -9.675 8.067 9.100 1.00 98.25 104 ALA A C 1
ATOM 852 O O . ALA A 1 104 ? -9.142 8.785 9.945 1.00 98.25 104 ALA A O 1
ATOM 853 N N . TRP A 1 105 ? -9.130 7.803 7.919 1.00 97.69 105 TRP A N 1
ATOM 854 C CA . TRP A 1 105 ? -7.981 8.509 7.355 1.00 97.69 105 TRP A CA 1
ATOM 855 C C . TRP A 1 105 ? -8.302 8.797 5.892 1.00 97.69 105 TRP A C 1
ATOM 857 O O . TRP A 1 105 ? -8.587 7.856 5.159 1.00 97.69 105 TRP A O 1
ATOM 867 N N . GLY A 1 106 ? -8.284 10.065 5.476 1.00 98.06 106 GLY A N 1
ATOM 868 C CA . GLY A 1 106 ? -8.514 10.473 4.084 1.00 98.06 106 GLY A CA 1
ATOM 869 C C . GLY A 1 106 ? -7.218 10.838 3.355 1.00 98.06 106 GLY A C 1
ATOM 870 O O . GLY A 1 106 ? -6.273 11.314 3.979 1.00 98.06 106 GLY A O 1
ATOM 871 N N . GLY A 1 107 ? -7.188 10.617 2.043 1.00 98.06 107 GLY A N 1
ATOM 872 C CA . GLY A 1 107 ? -6.049 10.867 1.157 1.00 98.06 107 GLY A CA 1
ATOM 873 C C . GLY A 1 107 ? -5.161 9.633 0.930 1.00 98.06 107 GLY A C 1
ATOM 874 O O . GLY A 1 107 ? -5.355 8.606 1.589 1.00 98.06 107 GLY A O 1
ATOM 875 N N . PRO A 1 108 ? -4.184 9.701 0.006 1.00 98.50 108 PRO A N 1
ATOM 876 C CA . PRO A 1 108 ? -3.180 8.655 -0.202 1.00 98.50 108 PRO A CA 1
ATOM 877 C C . PRO A 1 108 ? -2.283 8.409 1.021 1.00 98.50 108 PRO A C 1
ATOM 879 O O . PRO A 1 108 ? -2.154 9.256 1.906 1.00 98.50 108 PRO A O 1
ATOM 882 N N . THR A 1 109 ? -1.684 7.218 1.119 1.00 98.38 109 THR A N 1
ATOM 883 C CA . THR A 1 109 ? -0.734 6.914 2.207 1.00 98.38 109 THR A CA 1
ATOM 884 C C . THR A 1 109 ? 0.605 7.616 1.983 1.00 98.38 109 THR A C 1
ATOM 886 O O . THR A 1 109 ? 1.053 7.690 0.842 1.00 98.38 109 THR A O 1
ATOM 889 N N . TYR A 1 110 ? 1.232 8.112 3.053 1.00 97.31 110 TYR A N 1
ATOM 890 C CA . TYR A 1 110 ? 2.471 8.906 3.020 1.00 97.31 110 TYR A CA 1
ATOM 891 C C . TYR A 1 110 ? 3.531 8.428 4.035 1.00 97.31 110 TYR A C 1
ATOM 893 O O . TYR A 1 110 ? 4.471 9.140 4.357 1.00 97.31 110 TYR A O 1
ATOM 901 N N . ASP A 1 111 ? 3.396 7.226 4.591 1.00 92.00 111 ASP A N 1
ATOM 902 C CA . ASP A 1 111 ? 4.416 6.662 5.484 1.00 92.00 111 ASP A CA 1
ATOM 903 C C . ASP A 1 111 ? 4.817 5.274 4.964 1.00 92.00 111 ASP A C 1
ATOM 905 O O . ASP A 1 111 ? 3.978 4.366 5.005 1.00 92.00 111 ASP A O 1
ATOM 909 N N . PRO A 1 112 ? 6.032 5.092 4.405 1.00 96.56 112 PRO A N 1
ATOM 910 C CA . PRO A 1 112 ? 7.159 6.041 4.305 1.00 96.56 112 PRO A CA 1
ATOM 911 C C . PRO A 1 112 ? 7.173 6.915 3.026 1.00 96.56 112 PRO A C 1
ATOM 913 O O . PRO A 1 112 ? 8.202 7.485 2.667 1.00 96.56 112 PRO A O 1
ATOM 916 N N . LEU A 1 113 ? 6.072 6.966 2.276 1.00 98.00 113 LEU A N 1
ATOM 917 C CA . LEU A 1 113 ? 6.010 7.573 0.939 1.00 98.00 113 LEU A CA 1
ATOM 918 C C . LEU A 1 113 ? 5.884 9.107 0.966 1.00 98.00 113 LEU A C 1
ATOM 920 O O . LEU A 1 113 ? 5.374 9.659 1.929 1.00 98.00 113 LEU A O 1
ATOM 924 N N . PRO A 1 114 ? 6.258 9.842 -0.094 1.00 97.81 114 PRO A N 1
ATOM 925 C CA . PRO A 1 114 ? 5.989 11.279 -0.137 1.00 97.81 114 PRO A CA 1
ATOM 926 C C . PRO A 1 114 ? 4.480 11.561 -0.067 1.00 97.81 114 PRO A C 1
ATOM 928 O O . PRO A 1 114 ? 3.665 10.796 -0.600 1.00 97.81 114 PRO A O 1
ATOM 931 N N . VAL A 1 115 ? 4.110 12.674 0.569 1.00 97.75 115 VAL A N 1
ATOM 932 C CA . VAL A 1 115 ? 2.735 13.194 0.543 1.00 97.75 115 VAL A CA 1
ATOM 933 C C . VAL A 1 115 ? 2.334 13.447 -0.914 1.00 97.75 115 VAL A C 1
ATOM 935 O O . VAL A 1 115 ? 3.151 13.892 -1.713 1.00 97.75 115 VAL A O 1
ATOM 938 N N . PHE A 1 116 ? 1.103 13.084 -1.271 1.00 96.94 116 PHE A N 1
ATOM 939 C CA . PHE A 1 116 ? 0.540 13.390 -2.586 1.00 96.94 116 PHE A CA 1
ATOM 940 C C . PHE A 1 116 ? 0.127 14.867 -2.631 1.00 96.94 116 PHE A C 1
ATOM 942 O O . PHE A 1 116 ? -0.553 15.320 -1.706 1.00 96.94 116 PHE A O 1
ATOM 949 N N . GLU A 1 117 ? 0.530 15.577 -3.685 1.00 89.62 117 GLU A N 1
ATOM 950 C CA . GLU A 1 117 ? 0.263 17.006 -3.917 1.00 89.62 117 GLU A CA 1
ATOM 951 C C . GLU A 1 117 ? -0.527 17.233 -5.207 1.00 89.62 117 GLU A C 1
ATOM 953 O O . GLU A 1 117 ? -0.231 16.543 -6.211 1.00 89.62 117 GLU A O 1
#

InterPro domains:
  IPR007000 Phospholipase B-like [PF04916] (5-117)
  IPR007000 Phospholipase B-like [PTHR12370] (5-117)

Secondary structure (DSSP, 8-state):
-TTSGGGSTTTSHHHHHHHHHGGG--SHHHHHHHHT---TTT-GGGB-S-BSSSB-GGGSSS-B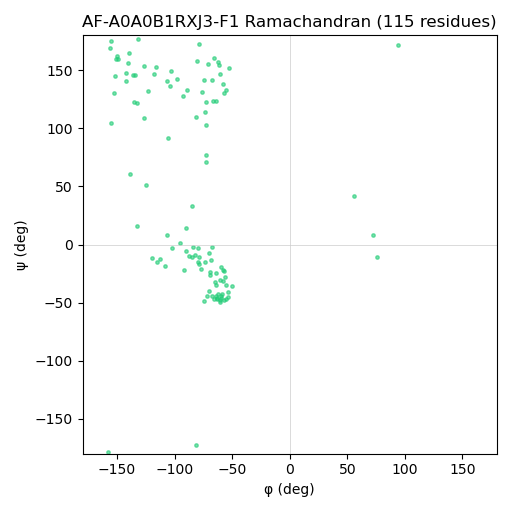GGGSPTT-B-SSGGGSS-S-B--EEEE--HHHHHTT--EEEES---SSSPPP-

Mean predicted aligned error: 2.84 Å

Foldseek 3Di:
DVPDLCPDPCSALLSVLCVPCVVVDDDQVSVVCQQQDFPFLPRPRQAFPKPPHRGAQCSGSWRDLCPFDVVIDTPDPVRHRDPDTNFKDWADDPVQVVVVHIDIDGGHRVVVHPGDD